Protein AF-A0A969T592-F1 (afdb_monomer)

Foldseek 3Di:
DQEDEDDQAAWAADWDWDADPVDPDLQQGIKTKTFGFQGPPDDLPDQFGQRIFIARPRYRDTLFTAGQGAALQSGSTANWYWDDDDQWTWTDGSNQKIWIFGPGSVQWDQDPNGTHTGTDDIDGNDDPVNVVVVVVVVVVVVVVVD

Radius of gyration: 17.41 Å; Cα contacts (8 Å, |Δi|>4): 318; chains: 1; bounding box: 32×32×60 Å

Secondary structure (DSSP, 8-state):
-------SS-EEEEEEEEE-TT-SSGGGTEEEEEEE-S-TT--TT-S----EEEEETTT--EEEEE-----SSS-----PPPEEETTEEEEE-TTSEEEEE---GGG-EEETTEEE--EEEEEES--HHHHHHHHHHHHHHHHS--

pLDDT: mean 89.47, std 11.87, range [41.44, 98.25]

Solvent-accessible surface area (backbone atoms only — not comparable to full-atom values): 8204 Å² total; per-residue (Å²): 132,94,61,75,68,88,68,81,42,58,78,24,58,59,65,27,79,46,76,39,89,84,44,86,51,74,59,59,23,38,35,37,37,39,18,16,39,50,33,80,91,54,57,87,83,48,95,71,27,66,10,31,37,30,27,17,68,80,63,35,47,76,66,33,35,34,68,47,65,84,53,95,40,88,44,44,35,19,59,43,52,54,48,74,58,96,74,40,28,41,35,62,40,63,29,44,37,37,39,33,29,35,77,52,65,92,56,45,40,79,55,94,95,34,52,19,53,34,71,77,47,76,43,67,80,69,54,72,66,58,53,53,51,50,52,52,52,53,53,56,59,64,62,74,75,112

Mean predicted aligned error: 5.77 Å

Structure (mmCIF, N/CA/C/O backbone):
data_AF-A0A969T592-F1
#
_entry.id   AF-A0A969T592-F1
#
loop_
_atom_site.group_PDB
_atom_site.id
_atom_site.type_symbol
_atom_site.label_atom_id
_atom_site.label_alt_id
_atom_site.label_comp_id
_atom_site.label_asym_id
_atom_site.label_entity_id
_atom_site.label_seq_id
_atom_site.pdbx_PDB_ins_code
_atom_site.Cartn_x
_atom_site.Cartn_y
_atom_site.Cartn_z
_atom_site.occupancy
_atom_site.B_iso_or_equiv
_atom_site.auth_seq_id
_atom_site.auth_comp_id
_atom_site.auth_asym_id
_atom_site.auth_atom_id
_atom_site.pdbx_PDB_model_num
ATOM 1 N N . MET A 1 1 ? -17.800 15.443 10.573 1.00 69.81 1 MET A N 1
ATOM 2 C CA . MET A 1 1 ? -16.568 14.829 10.031 1.00 69.81 1 MET A CA 1
ATOM 3 C C . MET A 1 1 ? -16.104 13.782 11.036 1.00 69.81 1 MET A C 1
ATOM 5 O O . MET A 1 1 ? -15.963 14.159 12.190 1.00 69.81 1 MET A O 1
ATOM 9 N N . VAL A 1 2 ? -15.948 12.508 10.653 1.00 91.25 2 VAL A N 1
ATOM 10 C CA . VAL A 1 2 ? -15.456 11.446 11.568 1.00 91.25 2 VAL A CA 1
ATOM 11 C C . VAL A 1 2 ? -13.928 11.488 11.643 1.00 91.25 2 VAL A C 1
ATOM 13 O O . VAL A 1 2 ? -13.362 11.584 12.724 1.00 91.25 2 VAL A O 1
ATOM 16 N N . TRP A 1 3 ? -13.271 11.529 10.487 1.00 96.19 3 TRP A N 1
ATOM 17 C CA . TRP A 1 3 ? -11.861 11.873 10.330 1.00 96.19 3 TRP A CA 1
ATOM 18 C C . TRP A 1 3 ? -11.620 12.332 8.889 1.00 96.19 3 TRP A C 1
ATOM 20 O O . TRP A 1 3 ? -12.499 12.218 8.033 1.00 96.19 3 TRP A O 1
ATOM 30 N N . GLN A 1 4 ? -10.432 12.872 8.640 1.00 94.06 4 GLN A N 1
ATOM 31 C CA . GLN A 1 4 ? -9.943 13.198 7.305 1.00 94.06 4 GLN A CA 1
ATOM 32 C C . GLN A 1 4 ? -8.478 12.786 7.202 1.00 94.06 4 GLN A C 1
ATOM 34 O O . GLN A 1 4 ? -7.736 12.877 8.180 1.00 94.06 4 GLN A O 1
ATOM 39 N N . TYR A 1 5 ? -8.064 12.360 6.016 1.00 93.56 5 TYR A N 1
ATOM 40 C CA . TYR A 1 5 ? -6.677 12.033 5.726 1.00 93.56 5 TYR A CA 1
ATOM 41 C C . TYR A 1 5 ? -6.243 12.777 4.465 1.00 93.56 5 TYR A C 1
ATOM 43 O O . TYR A 1 5 ? -6.952 12.769 3.457 1.00 93.56 5 TYR A O 1
ATOM 51 N N . LYS A 1 6 ? -5.089 13.444 4.529 1.00 91.12 6 LYS A N 1
ATOM 52 C CA . LYS A 1 6 ? -4.561 14.238 3.420 1.00 91.12 6 LYS A CA 1
ATOM 53 C C . LYS A 1 6 ? -3.635 13.383 2.558 1.00 91.12 6 LYS A C 1
ATOM 55 O O . LYS A 1 6 ? -2.576 12.951 3.011 1.00 91.12 6 LYS A O 1
ATOM 60 N N . PHE A 1 7 ? -4.009 13.214 1.295 1.00 89.06 7 PHE A N 1
ATOM 61 C CA . PHE A 1 7 ? -3.068 12.836 0.248 1.00 89.06 7 PHE A CA 1
ATOM 62 C C . PHE A 1 7 ? -2.424 14.098 -0.323 1.00 89.06 7 PHE A C 1
ATOM 64 O O . PHE A 1 7 ? -3.059 15.148 -0.411 1.00 89.06 7 PHE A O 1
ATOM 71 N N . GLU A 1 8 ? -1.146 14.004 -0.683 1.00 81.06 8 GLU A N 1
ATOM 72 C CA . GLU A 1 8 ? -0.416 15.139 -1.266 1.00 81.06 8 GLU A CA 1
ATOM 73 C C . GLU A 1 8 ? -0.783 15.378 -2.738 1.00 81.06 8 GLU A C 1
ATOM 75 O O . GLU A 1 8 ? -0.332 16.353 -3.332 1.00 81.06 8 GLU A O 1
ATOM 80 N N . ASP A 1 9 ? -1.578 14.484 -3.330 1.00 82.56 9 ASP A N 1
ATOM 81 C CA . ASP A 1 9 ? -1.977 14.510 -4.735 1.00 82.56 9 ASP A CA 1
ATOM 82 C C . ASP A 1 9 ? -3.278 13.712 -4.942 1.00 82.56 9 ASP A C 1
ATOM 84 O O . ASP A 1 9 ? -3.870 13.190 -3.992 1.00 82.56 9 ASP A O 1
ATOM 88 N N . ILE A 1 10 ? -3.725 13.635 -6.193 1.00 88.88 10 ILE A N 1
ATOM 89 C CA . ILE A 1 10 ? -4.956 13.004 -6.655 1.00 88.88 10 ILE A CA 1
ATOM 90 C C . ILE A 1 10 ? -4.994 11.520 -6.276 1.00 88.88 10 ILE A C 1
ATOM 92 O O . ILE A 1 10 ? -4.042 10.768 -6.507 1.00 88.88 10 ILE A O 1
ATOM 96 N N . LEU A 1 11 ? -6.142 11.103 -5.739 1.00 92.00 11 LEU A N 1
ATOM 97 C CA . LEU A 1 11 ? -6.478 9.700 -5.526 1.00 92.00 11 LEU A CA 1
ATOM 98 C C . LEU A 1 11 ? -6.713 8.991 -6.856 1.00 92.00 11 LEU A C 1
ATOM 100 O O . LEU A 1 11 ? -7.357 9.529 -7.756 1.00 92.00 11 LEU A O 1
ATOM 104 N N . LYS A 1 12 ? -6.193 7.774 -6.957 1.00 90.31 12 LYS A N 1
ATOM 105 C CA . LYS A 1 12 ? -6.139 6.986 -8.185 1.00 90.31 12 LYS A CA 1
ATOM 106 C C . LYS A 1 12 ? -6.727 5.601 -7.922 1.00 90.31 12 LYS A C 1
ATOM 108 O O . LYS A 1 12 ? -6.543 5.043 -6.841 1.00 90.31 12 LYS A O 1
ATOM 113 N N . GLY A 1 13 ? -7.481 5.083 -8.889 1.00 86.56 13 GLY A N 1
ATOM 114 C CA . GLY A 1 13 ? -8.196 3.814 -8.746 1.00 86.56 13 GLY A CA 1
ATOM 115 C C . GLY A 1 13 ? -9.246 3.787 -7.628 1.00 86.56 13 GLY A C 1
ATOM 116 O O . GLY A 1 13 ? -9.595 4.801 -7.021 1.00 86.56 13 GLY A O 1
ATOM 117 N N . THR A 1 14 ? -9.762 2.588 -7.353 1.00 91.88 14 THR A N 1
ATOM 118 C CA . THR A 1 14 ? -10.655 2.334 -6.211 1.00 91.88 14 THR A CA 1
ATOM 119 C C . THR A 1 14 ? -9.843 1.801 -5.037 1.00 91.88 14 THR A C 1
ATOM 121 O O . THR A 1 14 ? -9.021 0.902 -5.204 1.00 91.88 14 THR A O 1
ATOM 124 N N . GLY A 1 15 ? -10.054 2.342 -3.841 1.00 93.38 15 GLY A N 1
ATOM 125 C CA . GLY A 1 15 ? -9.390 1.841 -2.641 1.00 93.38 15 GLY A CA 1
ATOM 126 C C . GLY A 1 15 ? -9.844 0.431 -2.271 1.00 93.38 15 GLY A C 1
ATOM 127 O O . GLY A 1 15 ? -10.997 0.052 -2.475 1.00 93.38 15 GLY A O 1
ATOM 128 N N . THR A 1 16 ? -8.942 -0.333 -1.673 1.00 97.56 16 THR A N 1
ATOM 129 C CA . THR A 1 16 ? -9.249 -1.635 -1.083 1.00 97.56 16 THR A CA 1
ATOM 130 C C . THR A 1 16 ? -9.568 -1.449 0.390 1.00 97.56 16 THR A C 1
ATOM 132 O O . THR A 1 16 ? -8.791 -0.834 1.116 1.00 97.56 16 THR A O 1
ATOM 135 N N . ILE A 1 17 ? -10.669 -2.032 0.859 1.00 97.25 17 ILE A N 1
ATOM 136 C CA . ILE A 1 17 ? -10.920 -2.205 2.292 1.00 97.25 17 ILE A CA 1
ATOM 137 C C . ILE A 1 17 ? -10.607 -3.653 2.651 1.00 97.25 17 ILE A C 1
ATOM 139 O O . ILE A 1 17 ? -11.131 -4.576 2.032 1.00 97.25 17 ILE A O 1
ATOM 143 N N . TRP A 1 18 ? -9.760 -3.847 3.656 1.00 97.75 18 TRP A N 1
ATOM 144 C CA . TRP A 1 18 ? -9.414 -5.161 4.184 1.00 97.75 18 TRP A CA 1
ATOM 145 C C . TRP A 1 18 ? -9.738 -5.251 5.676 1.00 97.75 18 TRP A C 1
ATOM 147 O O . TRP A 1 18 ? -9.505 -4.304 6.435 1.00 97.75 18 TRP A O 1
ATOM 157 N N . VAL A 1 19 ? -10.275 -6.403 6.085 1.00 97.44 19 VAL A N 1
ATOM 158 C CA . VAL A 1 19 ? -10.558 -6.735 7.483 1.00 97.44 19 VAL A CA 1
ATOM 159 C C . VAL A 1 19 ? -9.447 -7.638 8.010 1.00 97.44 19 VAL A C 1
ATOM 161 O O . VAL A 1 19 ? -9.316 -8.794 7.613 1.00 97.44 19 VAL A O 1
ATOM 164 N N . ASN A 1 20 ? -8.642 -7.105 8.921 1.00 96.31 20 ASN A N 1
ATOM 165 C CA . ASN A 1 20 ? -7.614 -7.848 9.628 1.00 96.31 20 ASN A CA 1
ATOM 166 C C . ASN A 1 20 ? -8.223 -8.538 10.854 1.00 96.31 20 ASN A C 1
ATOM 168 O O . ASN A 1 20 ? -8.242 -7.982 11.953 1.00 96.31 20 ASN A O 1
ATOM 172 N N . GLU A 1 21 ? -8.704 -9.767 10.675 1.00 94.25 21 GLU A N 1
ATOM 173 C CA . GLU A 1 21 ? -9.322 -10.548 11.760 1.00 94.25 21 GLU A CA 1
ATOM 174 C C . GLU A 1 21 ? -8.359 -10.871 12.912 1.00 94.25 21 GLU A C 1
ATOM 176 O O . GLU A 1 21 ? -8.789 -11.211 14.011 1.00 94.25 21 GLU A O 1
ATOM 181 N N . LYS A 1 22 ? -7.048 -10.741 12.680 1.00 91.69 22 LYS A N 1
ATOM 182 C CA . LYS A 1 22 ? -5.998 -10.982 13.677 1.00 91.69 22 LYS A CA 1
ATOM 183 C C . LYS A 1 22 ? -5.525 -9.701 14.371 1.00 91.69 22 LYS A C 1
ATOM 185 O O . LYS A 1 22 ? -4.522 -9.735 15.077 1.00 91.69 22 LYS A O 1
ATOM 190 N N . ALA A 1 23 ? -6.186 -8.566 14.146 1.00 94.12 23 ALA A N 1
ATOM 191 C CA . ALA A 1 23 ? -5.800 -7.305 14.763 1.00 94.12 23 ALA A CA 1
ATOM 192 C C . ALA A 1 23 ? -6.093 -7.309 16.272 1.00 94.12 23 ALA A C 1
ATOM 194 O O . ALA A 1 23 ? -7.250 -7.362 16.684 1.00 94.12 23 ALA A O 1
ATOM 195 N N . GLU A 1 24 ? -5.046 -7.180 17.088 1.00 92.50 24 GLU A N 1
ATOM 196 C CA . GLU A 1 24 ? -5.183 -6.944 18.532 1.00 92.50 24 GLU A CA 1
ATOM 197 C C . GLU A 1 24 ? -5.613 -5.497 18.816 1.00 92.50 24 GLU A C 1
ATOM 199 O O . GLU A 1 24 ? -6.444 -5.237 19.686 1.00 92.50 24 GLU A O 1
ATOM 204 N N . ASN A 1 25 ? -5.084 -4.544 18.039 1.00 93.88 25 ASN A N 1
ATOM 205 C CA . ASN A 1 25 ? -5.466 -3.138 18.107 1.00 93.88 25 ASN A CA 1
ATOM 206 C C . ASN A 1 25 ? -6.673 -2.860 17.186 1.00 93.88 25 ASN A C 1
ATOM 208 O O . ASN A 1 25 ? -6.559 -3.067 15.973 1.00 93.88 25 ASN A O 1
ATOM 212 N N . PRO A 1 26 ? -7.792 -2.310 17.701 1.00 94.44 26 PRO A N 1
ATOM 213 C CA . PRO A 1 26 ? -8.944 -1.933 16.884 1.00 94.44 26 PRO A CA 1
ATOM 214 C C . PRO A 1 26 ? -8.609 -1.006 15.706 1.00 94.44 26 PRO A C 1
ATOM 216 O O . PRO A 1 26 ? -9.199 -1.156 14.637 1.00 94.44 26 PRO A O 1
ATOM 219 N N . GLU A 1 27 ? -7.639 -0.091 15.854 1.00 94.94 27 GLU A N 1
ATOM 220 C CA . GLU A 1 27 ? -7.210 0.807 14.769 1.00 94.94 27 GLU A CA 1
ATOM 221 C C . GLU A 1 27 ? -6.641 0.038 13.560 1.00 94.94 27 GLU A C 1
ATOM 223 O O . GLU A 1 27 ? -6.719 0.530 12.434 1.00 94.94 27 GLU A O 1
ATOM 228 N N . ASN A 1 28 ? -6.140 -1.184 13.770 1.00 96.25 28 ASN A N 1
ATOM 229 C CA . ASN A 1 28 ? -5.548 -2.039 12.740 1.00 96.25 28 ASN A CA 1
ATOM 230 C C . ASN A 1 28 ? -6.544 -3.062 12.165 1.00 96.25 28 ASN A C 1
ATOM 232 O O . ASN A 1 28 ? -6.152 -3.856 11.309 1.00 96.25 28 ASN A O 1
ATOM 236 N N . LYS A 1 29 ? -7.807 -3.074 12.626 1.00 97.12 29 LYS A N 1
ATOM 237 C CA . LYS A 1 29 ? -8.816 -4.064 12.207 1.00 97.12 29 LYS A CA 1
ATOM 238 C C . LYS A 1 29 ? 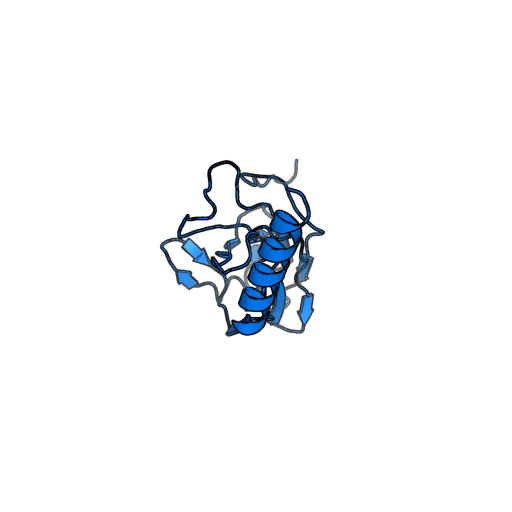-9.384 -3.786 10.820 1.00 97.12 29 LYS A C 1
ATOM 240 O O . LYS A 1 29 ? -9.532 -4.705 10.026 1.00 97.12 29 LYS A O 1
ATOM 245 N N . TYR A 1 30 ? -9.708 -2.533 10.532 1.00 97.62 30 TYR A N 1
ATOM 246 C CA . TYR A 1 30 ? -10.299 -2.126 9.259 1.00 97.62 30 TYR A CA 1
ATOM 247 C C . TYR A 1 30 ? -9.333 -1.182 8.558 1.00 97.62 30 TYR A C 1
ATOM 249 O O . TYR A 1 30 ? -9.085 -0.073 9.037 1.00 97.62 30 TYR A O 1
ATOM 257 N N . ILE A 1 31 ? -8.766 -1.634 7.445 1.00 98.00 31 ILE A N 1
ATOM 258 C CA . ILE A 1 31 ? -7.684 -0.934 6.757 1.00 98.00 31 ILE A CA 1
ATOM 259 C C . ILE A 1 31 ? -8.155 -0.528 5.370 1.00 98.00 31 ILE A C 1
ATOM 261 O O . ILE A 1 31 ? -8.603 -1.370 4.596 1.00 98.00 31 ILE A O 1
ATOM 265 N N . ILE A 1 32 ? -8.019 0.758 5.057 1.00 97.81 32 ILE A N 1
ATOM 266 C CA . ILE A 1 32 ? -8.180 1.290 3.705 1.00 97.81 32 ILE A CA 1
ATOM 267 C C . ILE A 1 32 ? -6.794 1.344 3.076 1.00 97.81 32 ILE A C 1
ATOM 269 O O . ILE A 1 32 ? -5.903 1.987 3.626 1.00 97.81 32 ILE A O 1
ATOM 273 N N . MET A 1 33 ? -6.615 0.708 1.926 1.00 97.88 33 MET A N 1
ATOM 274 C C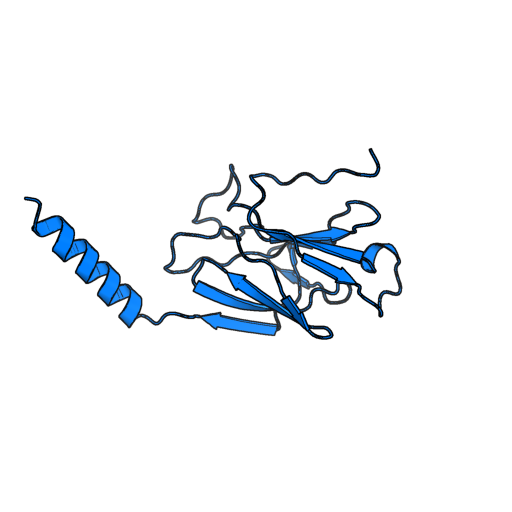A . MET A 1 33 ? -5.422 0.832 1.096 1.00 97.88 33 MET A CA 1
ATOM 275 C C . MET A 1 33 ? -5.781 1.578 -0.179 1.00 97.88 33 MET A C 1
ATOM 277 O O . MET A 1 33 ? -6.703 1.183 -0.889 1.00 97.88 33 MET A O 1
ATOM 281 N N . GLN A 1 34 ? -5.067 2.657 -0.465 1.00 97.38 34 GLN A N 1
ATOM 282 C CA . GLN A 1 34 ? -5.435 3.580 -1.528 1.00 97.38 34 GLN A CA 1
ATOM 283 C C . GLN A 1 34 ? -4.205 3.995 -2.328 1.00 97.38 34 GLN A C 1
ATOM 285 O O . GLN A 1 34 ? -3.179 4.389 -1.762 1.00 97.38 34 GLN A O 1
ATOM 290 N N . GLY A 1 35 ? -4.343 3.912 -3.650 1.00 95.69 35 GLY A N 1
ATOM 291 C CA . GLY A 1 35 ? -3.392 4.447 -4.609 1.00 95.69 35 GLY A CA 1
ATOM 292 C C . GLY A 1 35 ? -3.605 5.934 -4.874 1.00 95.69 35 GLY A C 1
ATOM 293 O O . GLY A 1 35 ? -4.709 6.474 -4.733 1.00 95.69 35 GLY A O 1
ATOM 294 N N . SER A 1 36 ? -2.524 6.609 -5.234 1.00 94.12 36 SER A N 1
ATOM 295 C CA . SER A 1 36 ? -2.504 8.010 -5.631 1.00 94.12 36 SER A CA 1
ATOM 296 C C . SER A 1 36 ? -1.533 8.216 -6.785 1.00 94.12 36 SER A C 1
ATOM 298 O O . SER A 1 36 ? -0.799 7.311 -7.187 1.00 94.12 36 SER A O 1
ATOM 300 N N . ARG A 1 37 ? -1.492 9.443 -7.295 1.00 92.25 37 ARG A N 1
ATOM 301 C CA . ARG A 1 37 ? -0.405 9.880 -8.171 1.00 92.25 37 ARG A CA 1
ATOM 302 C C . ARG A 1 37 ? 0.943 9.932 -7.448 1.00 92.25 37 ARG A C 1
ATOM 304 O O . ARG A 1 37 ? 1.002 9.852 -6.213 1.00 92.25 37 ARG A O 1
ATOM 311 N N . LEU A 1 38 ? 2.011 10.071 -8.233 1.00 85.75 38 LEU A N 1
ATOM 312 C CA . LEU A 1 38 ? 3.398 10.327 -7.832 1.00 85.75 38 LEU A CA 1
ATOM 313 C C . LEU A 1 38 ? 3.506 11.340 -6.680 1.00 85.75 38 LEU A C 1
ATOM 315 O O . LEU A 1 38 ? 4.296 11.135 -5.759 1.00 85.75 38 LEU A O 1
ATOM 319 N N . GLY A 1 39 ? 2.714 12.414 -6.698 1.00 78.12 39 GLY A N 1
ATOM 320 C CA . GLY A 1 39 ? 2.853 13.535 -5.776 1.00 78.12 39 GLY A CA 1
ATOM 321 C C . GLY A 1 39 ? 3.209 14.817 -6.519 1.00 78.12 39 GLY A C 1
ATOM 322 O O . GLY A 1 39 ? 4.185 14.831 -7.260 1.00 78.12 39 GLY A O 1
ATOM 323 N N . PHE A 1 40 ? 2.490 15.914 -6.263 1.00 70.50 40 PHE A N 1
ATOM 324 C CA . P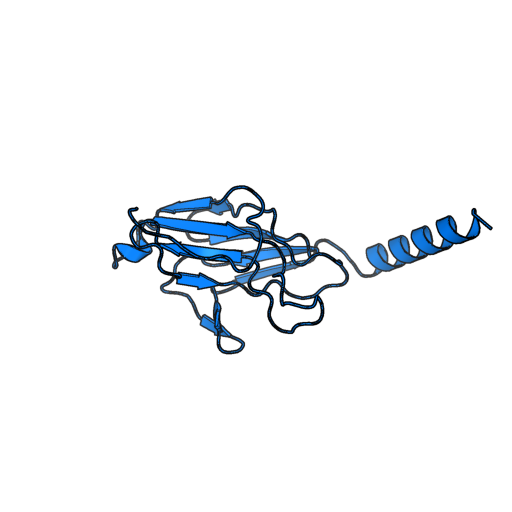HE A 1 40 ? 2.717 17.197 -6.946 1.00 70.50 40 PHE A CA 1
ATOM 325 C C . PHE A 1 40 ? 4.145 17.748 -6.767 1.00 70.50 40 PHE A C 1
ATOM 327 O O . PHE A 1 40 ? 4.696 18.362 -7.675 1.00 70.50 40 PHE A O 1
ATOM 334 N N . TRP A 1 41 ? 4.747 17.527 -5.595 1.00 79.06 41 TRP A N 1
ATOM 335 C CA . TRP A 1 41 ? 6.087 18.020 -5.248 1.00 79.06 41 TRP A CA 1
ATOM 336 C C . TRP A 1 41 ? 7.207 17.021 -5.527 1.00 79.06 41 TRP A C 1
ATOM 338 O O . TRP A 1 41 ? 8.359 17.309 -5.212 1.00 79.06 41 TRP A O 1
ATOM 348 N N . ASN A 1 42 ? 6.868 15.857 -6.075 1.00 83.56 42 ASN A N 1
ATOM 349 C CA . ASN A 1 42 ? 7.833 14.807 -6.327 1.00 83.56 42 ASN A CA 1
ATOM 350 C C . ASN A 1 42 ? 8.286 14.835 -7.790 1.00 83.56 42 ASN A C 1
ATOM 352 O O . ASN A 1 42 ? 7.500 15.085 -8.704 1.00 83.56 42 ASN A O 1
ATOM 356 N N . SER A 1 43 ? 9.556 14.527 -8.013 1.00 85.38 43 SER A N 1
ATOM 357 C CA . SER A 1 43 ? 10.101 14.187 -9.322 1.00 85.38 43 SER A CA 1
ATOM 358 C C . SER A 1 43 ? 10.052 12.677 -9.529 1.00 85.38 43 SER A C 1
ATOM 360 O O . SER A 1 43 ? 10.209 11.897 -8.591 1.00 85.38 43 SER A O 1
ATOM 362 N N . HIS A 1 44 ? 9.923 12.234 -10.781 1.00 82.75 44 HIS A N 1
ATOM 363 C CA . HIS A 1 44 ? 10.065 10.815 -11.122 1.00 82.75 44 HIS A CA 1
ATOM 364 C C . HIS A 1 44 ? 11.413 10.230 -10.644 1.00 82.75 44 HIS A C 1
ATOM 366 O O . HIS A 1 44 ? 11.493 9.046 -10.304 1.00 82.75 44 HIS A O 1
ATOM 372 N N . GLU A 1 45 ? 12.449 11.071 -10.564 1.00 86.56 45 GLU A N 1
ATOM 373 C CA . GLU A 1 45 ? 13.800 10.720 -10.112 1.00 86.56 45 GLU A CA 1
ATOM 374 C C . GLU A 1 45 ? 13.940 10.578 -8.593 1.00 86.56 45 GLU A C 1
ATOM 376 O O . GLU A 1 45 ? 14.969 10.096 -8.115 1.00 86.56 45 GLU A O 1
ATOM 381 N N . ASP A 1 46 ? 12.929 10.970 -7.816 1.00 89.50 46 ASP A N 1
ATOM 382 C CA . ASP A 1 46 ? 13.048 10.947 -6.367 1.00 89.50 46 ASP A CA 1
ATOM 383 C C . ASP A 1 46 ? 13.199 9.516 -5.858 1.00 89.50 46 ASP A C 1
ATOM 385 O O . ASP A 1 46 ? 12.490 8.583 -6.255 1.00 89.50 46 ASP A O 1
ATOM 389 N N . ARG A 1 47 ? 14.114 9.338 -4.902 1.00 87.94 47 ARG A N 1
ATOM 390 C CA . ARG A 1 47 ? 14.370 8.033 -4.278 1.00 87.94 47 ARG A CA 1
ATOM 391 C C . ARG A 1 47 ? 13.102 7.428 -3.667 1.00 87.94 47 ARG A C 1
ATOM 393 O O . ARG A 1 47 ? 12.965 6.205 -3.614 1.00 87.94 47 ARG A O 1
ATOM 400 N N . TYR A 1 48 ? 12.181 8.275 -3.213 1.00 90.06 48 TYR A N 1
ATOM 401 C CA . TYR A 1 48 ? 11.020 7.872 -2.441 1.00 90.06 48 TYR A CA 1
ATOM 402 C C . TYR A 1 48 ? 9.721 8.480 -2.978 1.00 90.06 48 TYR A C 1
ATOM 404 O O . TYR A 1 48 ? 9.535 9.689 -2.915 1.00 90.06 48 TYR A O 1
ATOM 412 N N . ILE A 1 49 ? 8.805 7.622 -3.436 1.00 92.50 49 ILE A N 1
ATOM 413 C CA . ILE A 1 49 ? 7.494 7.994 -3.982 1.00 92.50 49 ILE A CA 1
ATOM 414 C C . ILE A 1 49 ? 6.383 7.209 -3.257 1.00 92.50 49 ILE A C 1
ATOM 416 O O . ILE A 1 49 ? 6.202 6.018 -3.519 1.00 92.50 49 ILE A O 1
ATOM 420 N N . PRO A 1 50 ? 5.632 7.841 -2.330 1.00 92.25 50 PRO A N 1
ATOM 421 C CA . PRO A 1 50 ? 4.614 7.195 -1.496 1.00 92.25 50 PRO A CA 1
ATOM 422 C C . PRO A 1 50 ? 3.229 7.120 -2.153 1.00 92.25 50 PRO A C 1
ATOM 424 O O . PRO A 1 50 ? 2.237 7.556 -1.552 1.00 92.25 50 PRO A O 1
ATOM 427 N N . SER A 1 51 ? 3.154 6.601 -3.375 1.00 93.56 51 SER A N 1
ATOM 428 C CA . SER A 1 51 ? 1.920 6.599 -4.178 1.00 93.56 51 SER A CA 1
ATOM 429 C C . SER A 1 51 ? 0.924 5.501 -3.806 1.00 93.56 51 SER A C 1
ATOM 431 O O . SER A 1 51 ? -0.123 5.379 -4.429 1.00 93.56 51 SER A O 1
ATOM 433 N N . PHE A 1 52 ? 1.203 4.719 -2.762 1.00 95.94 52 PHE A N 1
ATOM 434 C CA . PHE A 1 52 ? 0.257 3.764 -2.195 1.00 95.94 52 PHE A CA 1
ATOM 435 C C . PHE A 1 52 ? 0.343 3.772 -0.672 1.00 95.94 52 PHE A C 1
ATOM 437 O O . PHE A 1 52 ? 1.438 3.701 -0.106 1.00 95.94 52 PHE A O 1
ATOM 444 N N . ARG A 1 53 ? -0.794 3.898 0.016 1.00 96.12 53 ARG A N 1
ATOM 445 C CA . ARG A 1 53 ? -0.828 4.103 1.474 1.00 96.12 53 ARG A CA 1
ATOM 446 C C . ARG A 1 53 ? -1.926 3.291 2.132 1.00 96.12 53 ARG A C 1
ATOM 448 O O . ARG A 1 53 ? -2.960 3.047 1.515 1.00 96.12 53 ARG A O 1
ATOM 455 N N . ALA A 1 54 ? -1.716 2.948 3.400 1.00 97.44 54 ALA A N 1
ATOM 456 C CA . ALA A 1 54 ? -2.743 2.378 4.254 1.00 97.44 54 ALA A CA 1
ATOM 457 C C . ALA A 1 54 ? -3.129 3.318 5.385 1.00 97.44 54 ALA A C 1
ATOM 459 O O . ALA A 1 54 ? -2.276 3.904 6.057 1.00 97.44 54 ALA A O 1
ATOM 460 N N . VAL A 1 55 ? -4.430 3.402 5.622 1.00 97.62 55 VAL A N 1
ATOM 461 C CA . VAL A 1 55 ? -5.044 4.261 6.625 1.00 97.62 55 VAL A CA 1
ATOM 462 C C . VAL A 1 55 ? -6.034 3.439 7.443 1.00 97.62 55 VAL A C 1
ATOM 464 O O . VAL A 1 55 ? -6.756 2.596 6.908 1.00 97.62 55 VAL A O 1
ATOM 467 N N . SER A 1 56 ? -6.076 3.684 8.751 1.00 97.62 56 SER A N 1
ATOM 468 C CA . SER A 1 56 ? -7.098 3.113 9.624 1.00 97.62 56 SER A CA 1
ATOM 469 C C . SER A 1 56 ? -8.473 3.657 9.246 1.00 97.62 56 SER A C 1
ATOM 471 O O . SER A 1 56 ? -8.699 4.866 9.298 1.00 97.62 56 SER A O 1
ATOM 473 N N . TYR A 1 57 ? -9.419 2.772 8.938 1.00 96.94 57 TYR A N 1
ATOM 474 C CA . TYR A 1 57 ? -10.806 3.157 8.668 1.00 96.94 57 TYR A CA 1
ATOM 475 C C . TYR A 1 57 ? -11.475 3.808 9.890 1.00 96.94 57 TYR A C 1
ATOM 477 O O . TYR A 1 57 ? -12.389 4.613 9.740 1.00 96.94 57 TYR A O 1
ATOM 485 N N . LEU A 1 58 ? -11.039 3.475 11.111 1.00 96.25 58 LEU A N 1
ATOM 486 C CA . LEU A 1 58 ? -11.655 4.001 12.332 1.00 96.25 58 LEU A CA 1
ATOM 487 C C . LEU A 1 58 ? -11.176 5.413 12.673 1.00 96.25 58 LEU A C 1
ATOM 489 O O . LEU A 1 58 ? -11.971 6.223 13.144 1.00 96.25 58 LEU A O 1
ATOM 493 N N . THR A 1 59 ? -9.893 5.710 12.457 1.00 96.75 59 THR A N 1
ATOM 494 C CA . THR A 1 59 ? -9.274 6.947 12.966 1.00 96.75 59 THR A CA 1
ATOM 495 C C . THR A 1 59 ? -8.729 7.871 11.889 1.00 96.75 59 THR A C 1
ATOM 497 O O . THR A 1 59 ? -8.400 9.016 12.192 1.00 96.75 59 THR A O 1
ATOM 500 N N . GLY A 1 60 ? -8.585 7.400 10.649 1.00 96.38 60 GLY A N 1
ATOM 501 C CA . GLY A 1 60 ? -7.929 8.159 9.587 1.00 96.38 60 GLY A CA 1
ATOM 502 C C . GLY A 1 60 ? -6.414 8.284 9.758 1.00 96.38 60 GLY A C 1
ATOM 503 O O . GLY A 1 60 ? -5.773 9.000 8.991 1.00 96.38 60 GLY A O 1
ATOM 504 N N . LYS A 1 61 ? -5.815 7.610 10.751 1.00 96.19 61 LYS A N 1
ATOM 505 C CA . LYS A 1 61 ? -4.361 7.602 10.945 1.00 96.19 61 LYS A CA 1
ATOM 506 C C . LYS A 1 61 ? -3.684 6.743 9.887 1.00 96.19 61 LYS A C 1
ATOM 508 O O . LYS A 1 61 ? -4.143 5.644 9.576 1.00 96.19 61 LYS A O 1
ATOM 513 N N . GLU A 1 62 ? -2.554 7.225 9.385 1.00 97.00 62 GLU A N 1
ATOM 514 C CA . GLU A 1 62 ? -1.698 6.437 8.506 1.00 97.00 62 GLU A CA 1
ATOM 515 C C . GLU A 1 62 ? -1.078 5.260 9.258 1.00 97.00 62 GLU A C 1
ATOM 517 O O . GLU A 1 62 ? -0.524 5.422 10.346 1.00 97.00 62 GLU A O 1
ATOM 522 N N . LEU A 1 63 ? -1.143 4.081 8.650 1.00 96.88 63 LEU A N 1
ATOM 523 C CA . LEU A 1 63 ? -0.562 2.855 9.185 1.00 96.88 63 LEU A CA 1
ATOM 524 C C . LEU A 1 63 ? 0.818 2.593 8.575 1.00 96.88 63 LEU A C 1
ATOM 526 O O . LEU A 1 63 ? 1.758 2.233 9.291 1.00 96.88 63 LEU A O 1
ATOM 530 N N . TRP A 1 64 ? 0.924 2.793 7.261 1.00 97.00 64 TRP A N 1
ATOM 531 C CA . TRP A 1 64 ? 2.151 2.708 6.475 1.00 97.00 64 TRP A CA 1
ATOM 532 C C . TRP A 1 64 ? 1.952 3.361 5.101 1.00 97.00 64 TRP A C 1
ATOM 534 O O . TRP A 1 64 ? 0.828 3.587 4.646 1.00 97.00 64 TRP A O 1
ATOM 544 N N . ARG A 1 65 ? 3.061 3.619 4.409 1.00 95.31 65 ARG A N 1
ATOM 545 C CA . ARG A 1 65 ? 3.093 4.065 3.010 1.00 95.31 65 ARG A CA 1
ATOM 546 C C . ARG A 1 65 ? 4.161 3.287 2.250 1.00 95.31 65 ARG A C 1
ATOM 548 O O . ARG A 1 65 ? 5.210 2.982 2.801 1.00 95.31 65 ARG A O 1
ATOM 555 N N . MET A 1 66 ? 3.885 2.921 1.008 1.00 94.94 66 MET A N 1
ATOM 556 C CA . MET A 1 66 ? 4.771 2.097 0.193 1.00 94.94 66 MET A CA 1
ATOM 557 C C . MET A 1 66 ? 5.518 2.961 -0.817 1.00 94.94 66 MET A C 1
ATOM 559 O O . MET A 1 66 ? 4.898 3.758 -1.521 1.00 94.94 66 MET A O 1
ATOM 563 N N . ASN A 1 67 ? 6.838 2.779 -0.902 1.00 94.06 67 ASN A N 1
ATOM 564 C CA . ASN A 1 67 ? 7.631 3.362 -1.978 1.00 94.06 67 ASN A CA 1
ATOM 565 C C . ASN A 1 67 ? 7.361 2.607 -3.288 1.00 94.06 67 ASN A C 1
ATOM 567 O O . ASN A 1 67 ? 7.658 1.415 -3.380 1.00 94.06 67 ASN A O 1
ATOM 571 N N . VAL A 1 68 ? 6.843 3.287 -4.306 1.00 94.00 68 VAL A N 1
ATOM 572 C CA . VAL A 1 68 ? 6.730 2.732 -5.663 1.00 94.00 68 VAL A CA 1
ATOM 573 C C . VAL A 1 68 ? 8.072 2.907 -6.347 1.00 94.00 68 VAL A C 1
ATOM 575 O O . VAL A 1 68 ? 8.471 4.037 -6.591 1.00 94.00 68 VAL A O 1
ATOM 578 N N . LYS A 1 69 ? 8.802 1.828 -6.635 1.00 92.81 69 LYS A N 1
ATOM 579 C CA . LYS A 1 69 ? 10.175 1.904 -7.169 1.00 92.81 69 LYS A CA 1
ATOM 580 C C . LYS A 1 69 ? 10.230 2.551 -8.554 1.00 92.81 69 LYS A C 1
ATOM 582 O O . LYS A 1 69 ? 9.284 2.448 -9.330 1.00 92.81 69 LYS A O 1
ATOM 587 N N . LYS A 1 70 ? 11.357 3.188 -8.869 1.00 92.94 70 LYS A N 1
ATOM 588 C CA . LYS A 1 70 ? 11.654 3.612 -10.238 1.00 92.94 70 LYS A CA 1
ATOM 589 C C . LYS A 1 70 ? 12.019 2.393 -11.091 1.00 92.94 70 LYS A C 1
ATOM 591 O O . LYS A 1 70 ? 12.707 1.487 -10.624 1.00 92.94 70 LYS A O 1
ATOM 596 N N . THR A 1 71 ? 11.567 2.415 -12.334 1.00 92.00 71 THR A N 1
ATOM 597 C CA . THR A 1 71 ? 11.740 1.381 -13.361 1.00 92.00 71 THR A CA 1
ATOM 598 C C . THR A 1 71 ? 11.959 2.052 -14.717 1.00 92.00 71 THR A C 1
ATOM 600 O O . THR A 1 71 ? 11.987 3.277 -14.792 1.00 92.00 71 THR A O 1
ATOM 603 N N . ASP A 1 72 ? 12.053 1.271 -15.792 1.00 89.31 72 ASP A N 1
ATOM 604 C CA . ASP A 1 72 ? 12.075 1.799 -17.164 1.00 89.31 72 ASP A CA 1
ATOM 605 C C . ASP A 1 72 ? 10.700 2.345 -17.598 1.00 89.31 72 ASP A C 1
ATOM 607 O O . ASP A 1 72 ? 10.600 3.146 -18.525 1.00 89.31 72 ASP A O 1
ATOM 611 N N . CYS A 1 73 ? 9.626 1.948 -16.906 1.00 86.00 73 CYS A N 1
ATOM 612 C CA . CYS A 1 73 ? 8.307 2.552 -17.057 1.00 86.00 73 CYS A CA 1
ATOM 613 C C . CYS A 1 73 ? 8.271 3.975 -16.473 1.00 86.00 73 CYS A C 1
ATOM 615 O O . CYS A 1 73 ? 8.736 4.216 -15.360 1.00 86.00 73 CYS A O 1
ATOM 617 N N . TYR A 1 74 ? 7.646 4.903 -17.206 1.00 84.25 74 TYR A N 1
ATOM 618 C CA . TYR A 1 74 ? 7.542 6.317 -16.823 1.00 84.25 74 TYR A CA 1
ATOM 619 C C . TYR A 1 74 ? 6.606 6.569 -15.627 1.00 84.25 74 TYR A C 1
ATOM 621 O O . TYR A 1 74 ? 6.792 7.531 -14.881 1.00 84.25 74 TYR A O 1
ATOM 629 N N . SER A 1 75 ? 5.592 5.722 -15.422 1.00 89.19 75 SER A N 1
ATOM 630 C CA . SER A 1 75 ? 4.624 5.922 -14.339 1.00 89.19 75 SER A CA 1
ATOM 631 C C . SER A 1 75 ? 5.137 5.368 -13.012 1.00 89.19 75 SER A C 1
ATOM 633 O O . SER A 1 75 ? 5.663 4.258 -12.940 1.00 89.19 75 SER A O 1
ATOM 635 N N . ARG A 1 76 ? 4.935 6.145 -11.947 1.00 93.25 76 ARG A N 1
ATOM 636 C CA . ARG A 1 76 ? 5.003 5.692 -10.548 1.00 93.25 76 ARG A CA 1
ATOM 637 C C . ARG A 1 76 ? 3.687 5.993 -9.815 1.00 93.25 76 ARG A C 1
ATOM 639 O O . ARG A 1 76 ? 3.656 5.984 -8.587 1.00 93.25 76 ARG A O 1
ATOM 646 N N . ASP A 1 77 ? 2.623 6.257 -10.576 1.00 93.56 77 ASP A N 1
ATOM 647 C CA . ASP A 1 77 ? 1.256 6.354 -10.070 1.00 93.56 77 ASP A CA 1
ATOM 648 C C . ASP A 1 77 ? 0.742 4.951 -9.702 1.00 93.56 77 ASP A C 1
ATOM 650 O O . ASP A 1 77 ? 1.280 3.924 -10.134 1.00 93.56 77 ASP A O 1
ATOM 654 N N . VAL A 1 78 ? -0.302 4.903 -8.873 1.00 95.12 78 VAL A N 1
ATOM 655 C CA . VAL A 1 78 ? -0.980 3.652 -8.525 1.00 95.12 78 VAL A CA 1
ATOM 656 C C . VAL A 1 78 ? -2.478 3.780 -8.769 1.00 95.12 78 VAL A C 1
ATOM 658 O O . VAL A 1 78 ? -3.226 4.194 -7.888 1.00 95.12 78 VAL A O 1
ATOM 661 N N . ASP A 1 79 ? -2.918 3.383 -9.961 1.00 92.94 79 ASP A N 1
ATOM 662 C CA . ASP A 1 79 ? -4.331 3.166 -10.307 1.00 92.94 79 ASP A CA 1
ATOM 663 C C . ASP A 1 79 ? -4.875 1.807 -9.833 1.00 92.94 79 ASP A C 1
ATOM 665 O O . ASP A 1 79 ? -6.085 1.575 -9.844 1.00 92.94 79 ASP A O 1
ATOM 669 N N . GLY A 1 80 ? -3.990 0.892 -9.431 1.00 91.19 80 GLY A N 1
ATOM 670 C CA . GLY A 1 80 ? -4.349 -0.462 -9.026 1.00 91.19 80 GLY A CA 1
ATOM 671 C C . GLY A 1 80 ? -4.994 -0.541 -7.639 1.00 91.19 80 GLY A C 1
ATOM 672 O O . GLY A 1 80 ? -4.558 0.104 -6.684 1.00 91.19 80 GLY A O 1
ATOM 673 N N . SER A 1 81 ? -5.990 -1.415 -7.513 1.00 96.12 81 SER A N 1
ATOM 674 C CA . SER A 1 81 ? -6.547 -1.847 -6.228 1.00 96.12 81 SER A CA 1
ATOM 675 C C . SER A 1 81 ? -5.852 -3.129 -5.782 1.00 96.12 81 SER A C 1
ATOM 677 O O . SER A 1 81 ? -5.777 -4.093 -6.545 1.00 96.12 81 SER A O 1
ATOM 679 N N . ALA A 1 82 ? -5.357 -3.171 -4.545 1.00 97.19 82 ALA A N 1
ATOM 680 C CA . ALA A 1 82 ? -4.756 -4.389 -4.015 1.00 97.19 82 ALA A CA 1
ATOM 681 C C . ALA A 1 82 ? -5.835 -5.451 -3.763 1.00 97.19 82 ALA A C 1
ATOM 683 O O . ALA A 1 82 ? -6.873 -5.158 -3.169 1.00 97.19 82 ALA A O 1
ATOM 684 N N . VAL A 1 83 ? -5.579 -6.695 -4.150 1.00 97.69 83 VAL A N 1
ATOM 685 C CA . VAL A 1 83 ? -6.416 -7.838 -3.767 1.00 97.69 83 VAL A CA 1
ATOM 686 C C . VAL A 1 83 ? -5.763 -8.506 -2.570 1.00 97.69 83 VAL A C 1
ATOM 688 O O . VAL A 1 83 ? -4.568 -8.785 -2.605 1.00 97.69 83 VAL A O 1
ATOM 691 N N . VAL A 1 84 ? -6.526 -8.752 -1.506 1.00 97.69 84 VAL A N 1
ATOM 692 C CA . VAL A 1 84 ? -6.019 -9.456 -0.323 1.00 97.69 84 VAL A CA 1
ATOM 693 C C . VAL A 1 84 ? -6.575 -10.871 -0.296 1.00 97.69 84 VAL A C 1
ATOM 695 O O . VAL A 1 84 ? -7.789 -11.055 -0.338 1.00 97.69 84 VAL A O 1
ATOM 698 N N . ILE A 1 85 ? -5.684 -11.856 -0.216 1.00 96.25 85 ILE A N 1
ATOM 699 C CA . ILE A 1 85 ? -6.016 -13.270 -0.032 1.00 96.25 85 ILE A CA 1
ATOM 700 C C . ILE A 1 85 ? -5.313 -13.721 1.247 1.00 96.25 85 ILE A C 1
ATOM 702 O O . ILE A 1 85 ? -4.091 -13.601 1.369 1.00 96.25 85 ILE A O 1
ATOM 706 N N . ASP A 1 86 ? -6.099 -14.191 2.213 1.00 92.75 86 ASP A N 1
ATOM 707 C CA . ASP A 1 86 ? -5.665 -14.504 3.575 1.00 92.75 86 ASP A CA 1
ATOM 708 C C . ASP A 1 86 ? -4.926 -13.333 4.247 1.00 92.75 86 ASP A C 1
ATOM 710 O O . ASP A 1 86 ? -5.538 -12.355 4.679 1.00 92.75 86 ASP A O 1
ATOM 714 N N . THR A 1 87 ? -3.599 -13.428 4.353 1.00 93.69 87 THR A N 1
ATOM 715 C CA . THR A 1 87 ? -2.732 -12.428 4.991 1.00 93.69 87 THR A CA 1
ATOM 716 C C . THR A 1 87 ? -1.870 -11.661 3.995 1.00 93.69 87 THR A C 1
ATOM 718 O O . THR A 1 87 ? -1.022 -10.880 4.422 1.00 93.69 87 THR A O 1
ATOM 721 N N . LEU A 1 88 ? -2.020 -11.913 2.692 1.00 97.44 88 LEU A N 1
ATOM 722 C CA . LEU A 1 88 ? -1.163 -11.361 1.646 1.00 97.44 88 LEU A CA 1
ATOM 723 C C . LEU A 1 88 ? -1.951 -10.447 0.720 1.00 97.44 88 LEU A C 1
ATOM 725 O O . LEU A 1 88 ? -3.034 -10.797 0.256 1.00 97.44 88 LEU A O 1
ATOM 729 N N . ALA A 1 89 ? -1.373 -9.288 0.433 1.00 98.25 89 ALA A N 1
ATOM 730 C CA . ALA A 1 89 ? -1.880 -8.343 -0.540 1.00 98.25 89 ALA A CA 1
ATOM 731 C C . ALA A 1 89 ? -1.072 -8.443 -1.837 1.00 98.25 89 ALA A C 1
ATOM 733 O O . ALA A 1 89 ? 0.158 -8.525 -1.819 1.00 98.25 89 ALA A O 1
ATOM 734 N N . TYR A 1 90 ? -1.792 -8.416 -2.950 1.00 98.19 90 TYR A N 1
ATOM 735 C CA . TYR A 1 90 ? -1.288 -8.530 -4.309 1.00 98.19 90 TYR A CA 1
ATOM 736 C C . TYR A 1 90 ? -1.668 -7.259 -5.056 1.00 98.19 90 TYR A C 1
ATOM 738 O O . TYR A 1 90 ? -2.847 -6.903 -5.112 1.00 98.19 90 TYR A O 1
ATOM 746 N N . LEU A 1 91 ? -0.681 -6.561 -5.607 1.00 97.81 91 LEU A N 1
ATOM 747 C CA . LEU A 1 91 ? -0.895 -5.292 -6.289 1.00 97.81 91 LEU A CA 1
ATOM 748 C C . LEU A 1 91 ? -0.060 -5.226 -7.560 1.00 97.81 91 LEU A C 1
ATOM 750 O O . LEU A 1 91 ? 1.161 -5.377 -7.520 1.00 97.81 91 LEU A O 1
ATOM 754 N N . ALA A 1 92 ? -0.730 -4.948 -8.673 1.00 95.62 92 ALA A N 1
ATOM 755 C CA . ALA A 1 92 ? -0.062 -4.620 -9.916 1.00 95.62 92 ALA A CA 1
ATOM 756 C C . ALA A 1 92 ? 0.197 -3.114 -9.995 1.00 95.62 92 ALA A C 1
ATOM 758 O O . ALA A 1 92 ? -0.743 -2.321 -9.967 1.00 95.62 92 ALA A O 1
ATOM 759 N N . LEU A 1 93 ? 1.470 -2.730 -10.068 1.00 95.12 93 LEU A N 1
ATOM 760 C CA . LEU A 1 93 ? 1.903 -1.342 -10.172 1.00 95.12 93 LEU A CA 1
ATOM 761 C C . LEU A 1 93 ? 2.127 -0.952 -11.638 1.00 95.12 93 LEU A C 1
ATOM 763 O O . LEU A 1 93 ? 2.629 -1.741 -12.442 1.00 95.12 93 LEU A O 1
ATOM 767 N N . GLU A 1 94 ? 1.808 0.300 -11.971 1.00 91.94 94 GLU A N 1
ATOM 768 C 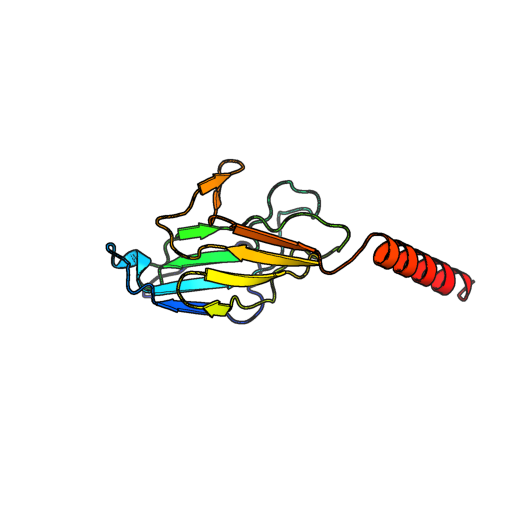CA . GLU A 1 94 ? 1.983 0.861 -13.321 1.00 91.94 94 GLU A CA 1
ATOM 769 C C . GLU A 1 94 ? 3.451 0.962 -13.750 1.00 91.94 94 GLU A C 1
ATOM 771 O O . GLU A 1 94 ? 3.755 1.037 -14.939 1.00 91.94 94 GLU A O 1
ATOM 776 N N . ASN A 1 95 ? 4.371 0.919 -12.786 1.00 92.88 95 ASN A N 1
ATOM 777 C CA . ASN A 1 95 ? 5.811 0.895 -13.024 1.00 92.88 95 ASN A CA 1
ATOM 778 C C . ASN A 1 95 ? 6.305 -0.470 -13.561 1.00 92.88 95 ASN A C 1
ATOM 780 O O . ASN A 1 95 ? 7.499 -0.720 -13.667 1.00 92.88 95 ASN A O 1
ATOM 784 N N . GLY A 1 96 ? 5.401 -1.400 -13.863 1.00 93.12 96 GLY A N 1
ATOM 785 C CA . GLY A 1 96 ? 5.770 -2.688 -14.429 1.00 93.12 96 GLY A CA 1
ATOM 786 C C . GLY A 1 96 ? 6.195 -3.736 -13.392 1.00 93.12 96 GLY A C 1
ATOM 787 O O . GLY A 1 96 ? 6.807 -4.738 -13.769 1.00 93.12 96 GLY A O 1
ATOM 788 N N . ILE A 1 97 ? 5.872 -3.533 -12.108 1.00 96.44 97 ILE A N 1
ATOM 789 C CA . ILE A 1 97 ? 6.149 -4.477 -11.015 1.00 96.44 97 ILE A CA 1
ATOM 790 C C . ILE A 1 97 ? 4.845 -5.036 -10.423 1.00 96.44 97 ILE A C 1
ATOM 792 O O . ILE A 1 97 ? 3.879 -4.315 -10.172 1.00 96.44 97 ILE A O 1
ATOM 796 N N . PHE A 1 98 ? 4.819 -6.341 -10.165 1.00 97.06 98 PHE A N 1
ATOM 797 C CA . PHE A 1 98 ? 3.837 -7.016 -9.319 1.00 97.06 98 PHE A CA 1
ATOM 798 C C . PHE A 1 98 ? 4.387 -7.125 -7.918 1.00 97.06 98 PHE A C 1
ATOM 800 O O . PHE A 1 98 ? 5.422 -7.759 -7.724 1.00 97.06 98 PHE A O 1
ATOM 807 N N . THR A 1 99 ? 3.701 -6.552 -6.942 1.00 97.88 99 THR A N 1
ATOM 808 C CA . THR A 1 99 ? 4.154 -6.561 -5.556 1.00 97.88 99 THR A CA 1
ATOM 809 C C . THR A 1 99 ? 3.246 -7.448 -4.719 1.00 97.88 99 THR A C 1
ATOM 811 O O . THR A 1 99 ? 2.035 -7.237 -4.650 1.00 97.88 99 THR A O 1
ATOM 814 N N . VAL A 1 100 ? 3.858 -8.418 -4.041 1.00 98.25 100 VAL A N 1
ATOM 815 C CA . VAL A 1 100 ? 3.238 -9.208 -2.976 1.00 98.25 100 VAL A CA 1
ATOM 816 C C . VAL A 1 100 ? 3.782 -8.705 -1.648 1.00 98.25 100 VAL A C 1
ATOM 818 O O . VAL A 1 100 ? 4.996 -8.688 -1.425 1.00 98.25 100 VAL A O 1
ATOM 821 N N . PHE A 1 101 ? 2.898 -8.279 -0.755 1.00 98.06 101 PHE A N 1
ATOM 822 C CA . PHE A 1 101 ? 3.277 -7.675 0.519 1.00 98.06 101 PHE A CA 1
ATOM 823 C C . PHE A 1 101 ? 2.307 -8.057 1.634 1.00 98.06 101 PHE A C 1
ATOM 825 O O . PHE A 1 101 ? 1.203 -8.543 1.398 1.00 98.06 101 PHE A O 1
ATOM 832 N N . SER A 1 102 ? 2.727 -7.832 2.875 1.00 97.44 102 SER A N 1
ATOM 833 C CA . SER A 1 102 ? 1.841 -7.929 4.029 1.00 97.44 102 SER A CA 1
ATOM 834 C C . SER A 1 102 ? 1.112 -6.597 4.251 1.00 97.44 102 SER A C 1
ATOM 836 O O . SER A 1 102 ? 1.782 -5.605 4.554 1.00 97.44 102 SER A O 1
ATOM 838 N N . PRO A 1 103 ? -0.233 -6.555 4.206 1.00 97.06 103 PRO A N 1
ATOM 839 C CA . PRO A 1 103 ? -0.998 -5.354 4.536 1.00 97.06 103 PRO A CA 1
ATOM 840 C C . PRO A 1 103 ? -1.084 -5.095 6.051 1.00 97.06 103 PRO A C 1
ATOM 842 O O . PRO A 1 103 ? -1.420 -3.984 6.464 1.00 97.06 103 PRO A O 1
ATOM 845 N N . ASN A 1 104 ? -0.773 -6.095 6.890 1.00 96.81 104 ASN A N 1
ATOM 846 C CA . ASN A 1 104 ? -0.858 -5.9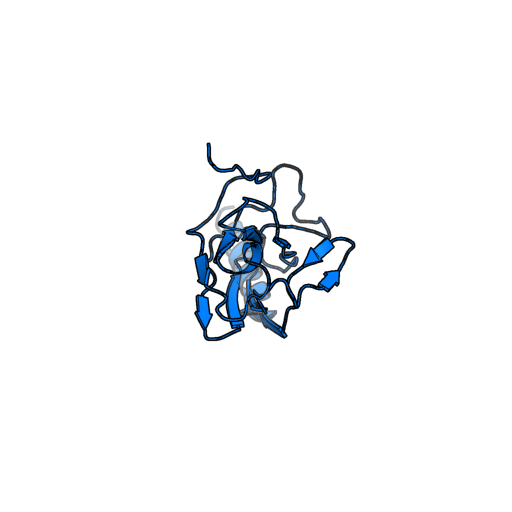91 8.347 1.00 96.81 104 ASN A CA 1
ATOM 847 C C . ASN A 1 104 ? 0.189 -4.998 8.910 1.00 96.81 104 ASN A C 1
ATOM 849 O O . ASN A 1 104 ? 1.390 -5.231 8.728 1.00 96.81 104 ASN A O 1
ATOM 853 N N . PRO A 1 105 ? -0.232 -3.939 9.633 1.00 95.88 105 PRO A N 1
ATOM 854 C CA . PRO A 1 105 ? 0.669 -2.960 10.239 1.00 95.88 105 PRO A CA 1
ATOM 855 C C . PRO A 1 105 ? 1.641 -3.545 11.268 1.00 95.88 105 PRO A C 1
ATOM 857 O O . PRO A 1 105 ? 2.696 -2.960 11.478 1.00 95.88 105 PRO A O 1
ATOM 860 N N . GLU A 1 106 ? 1.347 -4.691 11.884 1.00 94.69 106 GLU A N 1
ATOM 861 C CA . GLU A 1 106 ? 2.273 -5.329 12.838 1.00 94.69 106 GLU A CA 1
ATOM 862 C C . GLU A 1 106 ? 3.564 -5.828 12.172 1.00 94.69 106 GLU A C 1
ATOM 864 O O . GLU A 1 106 ? 4.594 -5.981 12.822 1.00 94.69 106 GLU A O 1
ATOM 869 N N . TYR A 1 107 ? 3.535 -6.044 10.854 1.00 95.31 107 TYR A N 1
ATOM 870 C CA . TYR A 1 107 ? 4.697 -6.482 10.080 1.00 95.31 107 TYR A CA 1
ATOM 871 C C . TYR A 1 107 ? 5.344 -5.345 9.289 1.00 95.31 107 TYR A C 1
ATOM 873 O O . TYR A 1 107 ? 6.139 -5.614 8.393 1.00 95.31 107 TYR A O 1
ATOM 881 N N . LYS A 1 108 ? 5.000 -4.081 9.565 1.00 94.12 108 LYS A N 1
ATOM 882 C CA . LYS A 1 108 ? 5.619 -2.937 8.887 1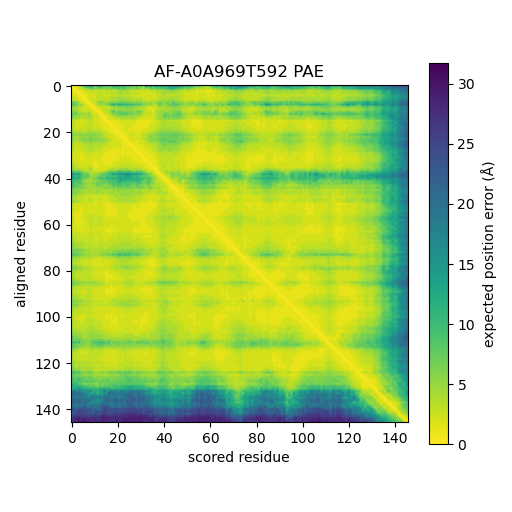.00 94.12 108 LYS A CA 1
ATOM 883 C C . LYS A 1 108 ? 7.104 -2.830 9.230 1.00 94.12 108 LYS A C 1
ATOM 885 O O . LYS A 1 108 ? 7.533 -3.146 10.337 1.00 94.12 108 LYS A O 1
ATOM 890 N N . GLU A 1 109 ? 7.880 -2.322 8.289 1.00 95.44 109 GLU A N 1
ATOM 891 C CA . GLU A 1 109 ? 9.321 -2.147 8.423 1.00 95.44 109 GLU A CA 1
ATOM 892 C C . GLU A 1 109 ? 9.729 -0.709 8.120 1.00 95.44 109 GLU A C 1
ATOM 894 O O . GLU A 1 109 ? 9.074 0.004 7.358 1.00 95.44 109 GLU A O 1
ATOM 899 N N . ARG A 1 110 ? 10.822 -0.258 8.737 1.00 93.00 110 ARG A N 1
ATOM 900 C CA . ARG A 1 110 ? 11.405 1.049 8.439 1.00 93.00 110 ARG A CA 1
ATOM 901 C C . ARG A 1 110 ? 12.413 0.886 7.303 1.00 93.00 110 ARG A C 1
ATOM 903 O O . ARG A 1 110 ? 13.419 0.205 7.472 1.00 93.00 110 ARG A O 1
ATOM 910 N N . ARG A 1 111 ? 12.145 1.522 6.162 1.00 89.31 111 ARG A N 1
ATOM 911 C CA . ARG A 1 111 ? 13.023 1.565 4.980 1.00 89.31 111 ARG A CA 1
ATOM 912 C C . ARG A 1 111 ? 13.065 2.989 4.442 1.00 89.31 111 ARG A C 1
ATOM 914 O O . ARG A 1 111 ? 12.014 3.618 4.326 1.00 89.31 111 ARG A O 1
ATOM 921 N N . ASP A 1 112 ? 14.263 3.478 4.123 1.00 81.81 112 ASP A N 1
ATOM 922 C CA . ASP A 1 112 ? 14.494 4.863 3.678 1.00 81.81 112 ASP A CA 1
ATOM 923 C C . ASP A 1 112 ? 13.899 5.904 4.650 1.00 81.81 112 ASP A C 1
ATOM 925 O O . ASP A 1 112 ? 13.250 6.854 4.232 1.00 81.81 112 ASP A O 1
ATOM 929 N N . ASP A 1 113 ? 14.045 5.671 5.960 1.00 86.56 113 ASP A N 1
ATOM 930 C CA . ASP A 1 113 ? 13.481 6.496 7.045 1.00 86.56 113 ASP A CA 1
ATOM 931 C C . ASP A 1 113 ? 11.948 6.608 7.088 1.00 86.56 113 ASP A C 1
ATOM 933 O O . ASP A 1 113 ? 11.388 7.361 7.893 1.00 86.56 113 ASP A O 1
ATOM 937 N N . VAL A 1 114 ? 11.254 5.771 6.315 1.00 88.75 114 VAL A N 1
ATOM 938 C CA . VAL A 1 114 ? 9.796 5.724 6.249 1.00 88.75 114 VAL A CA 1
ATOM 939 C C . VAL A 1 114 ? 9.265 4.352 6.661 1.00 88.75 114 VAL A C 1
ATOM 941 O O . VAL A 1 114 ? 9.905 3.320 6.467 1.00 88.75 114 VAL A O 1
ATOM 944 N N . VAL A 1 115 ? 8.077 4.341 7.264 1.00 95.31 115 VAL A N 1
ATOM 945 C CA . VAL A 1 115 ? 7.355 3.127 7.648 1.00 95.31 115 VAL A CA 1
ATOM 946 C C . VAL A 1 115 ? 6.612 2.565 6.437 1.00 95.31 115 VAL A C 1
ATOM 948 O O . VAL A 1 115 ? 5.673 3.184 5.932 1.00 95.31 115 VAL A O 1
ATOM 951 N N . GLN A 1 116 ? 7.029 1.382 5.995 1.00 97.06 116 GLN A N 1
ATOM 952 C CA . GLN A 1 116 ? 6.547 0.711 4.793 1.00 97.06 116 GLN A CA 1
ATOM 953 C C . GLN A 1 116 ? 5.974 -0.675 5.119 1.00 97.06 116 GLN A C 1
ATOM 955 O O . GLN A 1 116 ? 6.371 -1.279 6.118 1.00 97.06 116 GLN A O 1
ATOM 960 N N . PRO A 1 117 ? 5.055 -1.215 4.300 1.00 97.25 117 PRO A N 1
ATOM 961 C CA . PRO A 1 117 ? 4.638 -2.601 4.452 1.00 97.25 117 PRO A CA 1
ATOM 962 C C . PRO A 1 117 ? 5.807 -3.538 4.129 1.00 97.25 117 PRO A C 1
ATOM 964 O O . PRO A 1 117 ? 6.633 -3.243 3.258 1.00 97.25 117 PRO A O 1
ATOM 967 N N . LYS A 1 118 ? 5.850 -4.696 4.792 1.00 96.81 118 LYS A N 1
ATOM 968 C CA . LYS A 1 118 ? 6.818 -5.744 4.461 1.00 96.81 118 LYS A CA 1
ATOM 969 C C . LYS A 1 118 ? 6.510 -6.314 3.085 1.00 96.81 118 LYS A C 1
ATOM 971 O O . LYS A 1 118 ? 5.481 -6.965 2.889 1.00 96.81 118 LYS A O 1
ATOM 976 N N . ILE A 1 119 ? 7.423 -6.078 2.151 1.00 97.00 119 ILE A N 1
ATOM 977 C CA . ILE A 1 119 ? 7.371 -6.650 0.805 1.00 97.00 119 ILE A CA 1
ATOM 978 C C . ILE A 1 119 ? 7.948 -8.063 0.867 1.00 97.00 119 ILE A C 1
ATOM 980 O O . ILE A 1 119 ? 9.013 -8.280 1.440 1.00 97.00 119 ILE A O 1
ATOM 984 N N . LEU A 1 120 ? 7.224 -9.020 0.297 1.00 97.56 120 LEU A N 1
ATOM 985 C CA . LEU A 1 120 ? 7.598 -10.434 0.277 1.00 97.56 120 LEU A CA 1
ATOM 986 C C . LEU A 1 120 ? 8.161 -10.833 -1.082 1.00 97.56 120 LEU A C 1
ATOM 988 O O . LEU A 1 120 ? 9.109 -11.609 -1.149 1.00 97.56 120 LEU A O 1
ATOM 992 N N . GLN A 1 121 ? 7.582 -10.296 -2.154 1.00 97.50 121 GLN A N 1
ATOM 993 C CA . GLN A 1 121 ? 8.002 -10.594 -3.511 1.00 97.50 121 GLN A CA 1
ATOM 994 C C . GLN A 1 121 ? 7.687 -9.427 -4.439 1.00 97.50 121 GLN A C 1
ATOM 996 O O . GLN A 1 121 ? 6.658 -8.766 -4.305 1.00 97.50 121 GLN A O 1
ATOM 1001 N N . GLU A 1 122 ? 8.569 -9.217 -5.408 1.00 97.56 122 GLU A N 1
ATOM 1002 C CA . GLU A 1 122 ? 8.342 -8.338 -6.546 1.00 97.56 122 GLU A CA 1
ATOM 1003 C C . GLU A 1 122 ? 8.652 -9.099 -7.833 1.00 97.56 122 GLU A C 1
ATOM 1005 O O . GLU A 1 122 ? 9.657 -9.807 -7.909 1.00 97.56 122 GLU A O 1
ATOM 1010 N N . ILE A 1 123 ? 7.781 -8.976 -8.832 1.00 96.56 123 ILE A N 1
ATOM 1011 C CA . ILE A 1 123 ? 7.934 -9.619 -10.140 1.00 96.56 123 ILE A CA 1
ATOM 1012 C C . ILE A 1 123 ? 7.825 -8.538 -11.206 1.00 96.56 123 ILE A C 1
ATOM 1014 O O . ILE A 1 123 ? 6.804 -7.866 -11.293 1.00 96.56 123 ILE A O 1
ATOM 1018 N N . THR A 1 124 ? 8.849 -8.363 -12.029 1.00 95.69 124 THR A N 1
ATOM 1019 C CA . THR A 1 124 ? 8.788 -7.438 -13.167 1.00 95.69 124 THR A CA 1
ATOM 1020 C C . THR A 1 124 ? 8.040 -8.098 -14.328 1.00 95.69 124 THR A C 1
ATOM 1022 O O . THR A 1 124 ? 8.358 -9.232 -14.686 1.00 95.69 124 THR A O 1
ATOM 1025 N N . TYR A 1 125 ? 7.058 -7.417 -14.931 1.00 90.56 125 TYR A N 1
ATOM 1026 C CA . TYR A 1 125 ? 6.287 -7.978 -16.060 1.00 90.56 125 TYR A CA 1
ATOM 1027 C C . TYR A 1 125 ? 6.983 -7.857 -17.414 1.00 90.56 125 TYR A C 1
ATOM 1029 O O . TYR A 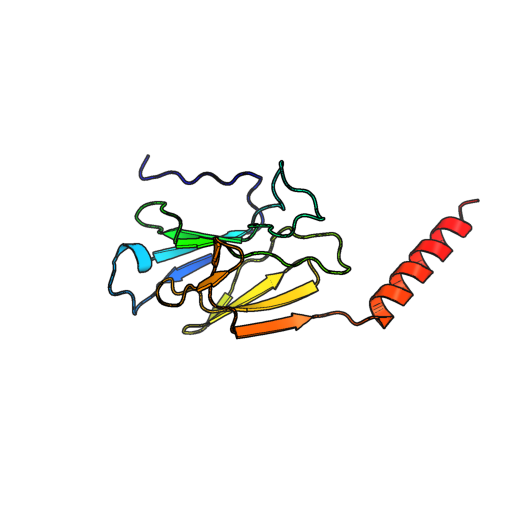1 125 ? 6.495 -8.402 -18.400 1.00 90.56 125 TYR A O 1
ATOM 1037 N N . TYR A 1 126 ? 8.067 -7.092 -17.479 1.00 91.31 126 TYR A N 1
ATOM 1038 C CA . TYR A 1 126 ? 8.768 -6.780 -18.712 1.00 91.31 126 TYR A CA 1
ATOM 1039 C C . TYR A 1 126 ? 10.237 -7.187 -18.617 1.00 91.31 126 TYR A C 1
ATOM 1041 O O . TYR A 1 126 ? 10.838 -7.274 -17.544 1.00 91.31 126 TYR A O 1
ATOM 1049 N N . THR A 1 127 ? 10.822 -7.434 -19.777 1.00 90.88 127 THR A N 1
ATOM 1050 C CA . THR A 1 127 ? 12.234 -7.748 -19.954 1.00 90.88 127 THR A CA 1
ATOM 1051 C C . THR A 1 127 ? 12.946 -6.589 -20.643 1.00 90.88 127 THR A C 1
ATOM 1053 O O . THR A 1 127 ? 12.324 -5.707 -21.233 1.00 90.88 127 THR A O 1
ATOM 1056 N N . LYS A 1 128 ? 14.282 -6.609 -20.638 1.00 87.06 128 LYS A N 1
ATOM 1057 C CA . LYS A 1 128 ? 15.076 -5.617 -21.382 1.00 87.06 128 LYS A CA 1
ATOM 1058 C C . LYS A 1 128 ? 14.736 -5.588 -22.874 1.00 87.06 128 LYS A C 1
ATOM 1060 O O . LYS A 1 128 ? 14.715 -4.519 -23.471 1.00 87.06 128 LYS A O 1
ATOM 1065 N N . LYS A 1 129 ? 14.407 -6.748 -23.453 1.00 88.25 129 LYS A N 1
ATOM 1066 C CA . LYS A 1 129 ? 14.028 -6.861 -24.863 1.00 88.25 129 LYS A CA 1
ATOM 1067 C C . LYS A 1 129 ? 12.744 -6.088 -25.172 1.00 88.25 129 LYS A C 1
ATOM 1069 O O . LYS A 1 129 ? 12.647 -5.472 -26.227 1.00 88.25 129 LYS A O 1
ATOM 1074 N N . ASP A 1 130 ? 11.787 -6.083 -24.247 1.00 86.19 130 ASP A N 1
ATOM 1075 C CA . ASP A 1 130 ? 10.530 -5.347 -24.418 1.00 86.19 130 ASP A CA 1
ATOM 1076 C C . ASP A 1 130 ? 10.782 -3.831 -24.464 1.00 86.19 130 ASP A C 1
ATOM 1078 O O . ASP A 1 130 ? 10.203 -3.128 -25.295 1.00 86.19 130 ASP A O 1
ATOM 1082 N N . ILE A 1 131 ? 11.723 -3.342 -23.648 1.00 85.19 131 ILE A N 1
ATOM 1083 C CA . ILE A 1 131 ? 12.158 -1.938 -23.651 1.00 85.19 131 ILE A CA 1
ATOM 1084 C C . ILE A 1 131 ? 12.889 -1.586 -24.951 1.00 85.19 131 ILE A C 1
ATOM 1086 O O . ILE A 1 131 ? 12.570 -0.580 -25.583 1.00 85.19 131 ILE A O 1
ATOM 1090 N N . GLU A 1 132 ? 13.829 -2.422 -25.395 1.00 82.06 132 GLU A N 1
ATOM 1091 C CA . GLU A 1 132 ? 14.558 -2.217 -26.655 1.00 82.06 132 GLU A CA 1
ATOM 1092 C C . GLU A 1 132 ? 13.611 -2.169 -27.863 1.00 82.06 132 GLU A C 1
ATOM 1094 O O . GLU A 1 132 ? 13.726 -1.282 -28.713 1.00 82.06 132 GLU A O 1
ATOM 1099 N N . CYS A 1 133 ? 12.627 -3.073 -27.919 1.00 69.94 133 CYS A N 1
ATOM 1100 C CA . CYS A 1 133 ? 11.597 -3.056 -28.953 1.00 69.94 133 CYS A CA 1
ATOM 1101 C C . CYS A 1 133 ? 10.756 -1.772 -28.911 1.00 69.94 133 CYS A C 1
ATOM 1103 O O . CYS A 1 133 ? 10.489 -1.198 -29.968 1.00 69.94 133 CYS A O 1
ATOM 1105 N N . MET A 1 134 ? 10.369 -1.288 -27.725 1.00 68.00 134 MET A N 1
ATOM 1106 C CA . MET A 1 134 ? 9.636 -0.023 -27.593 1.00 68.00 134 MET A CA 1
ATOM 1107 C C . MET A 1 134 ? 10.450 1.172 -28.089 1.00 68.00 134 MET A C 1
ATOM 1109 O O . MET A 1 134 ? 9.924 1.996 -28.837 1.00 68.00 134 MET A O 1
ATOM 1113 N N . VAL A 1 135 ? 11.734 1.248 -27.729 1.00 65.31 135 VAL A N 1
ATOM 1114 C CA . VAL A 1 135 ? 12.634 2.312 -28.195 1.00 65.31 135 VAL A CA 1
ATOM 1115 C C . VAL A 1 135 ? 12.758 2.271 -29.719 1.00 65.31 135 VAL A C 1
ATOM 1117 O O . VAL A 1 135 ? 12.615 3.301 -30.374 1.00 65.31 135 VAL A O 1
ATOM 1120 N N . MET A 1 136 ? 12.930 1.083 -30.304 1.00 52.09 136 MET A N 1
ATOM 1121 C CA . MET A 1 136 ? 13.017 0.914 -31.756 1.00 52.09 136 MET A CA 1
ATOM 1122 C C . MET A 1 136 ? 11.734 1.356 -32.479 1.00 52.09 136 MET A C 1
ATOM 1124 O O . MET A 1 136 ? 11.816 2.056 -33.485 1.00 52.09 136 MET A O 1
ATOM 1128 N N . ILE A 1 137 ? 10.552 1.010 -31.957 1.00 60.94 137 ILE A N 1
ATOM 1129 C CA . ILE A 1 137 ? 9.261 1.471 -32.501 1.00 60.94 137 ILE A CA 1
ATOM 1130 C C . ILE A 1 137 ? 9.147 2.995 -32.410 1.00 60.94 137 ILE A C 1
ATOM 1132 O O . ILE A 1 137 ? 8.702 3.643 -33.358 1.00 60.94 137 ILE A O 1
ATOM 1136 N N . TRP A 1 138 ? 9.564 3.579 -31.285 1.00 57.53 138 TRP A N 1
ATOM 1137 C CA . TRP A 1 138 ? 9.528 5.023 -31.093 1.00 57.53 138 TRP A CA 1
ATOM 1138 C C . TRP A 1 138 ? 10.423 5.736 -32.116 1.00 57.53 138 TRP 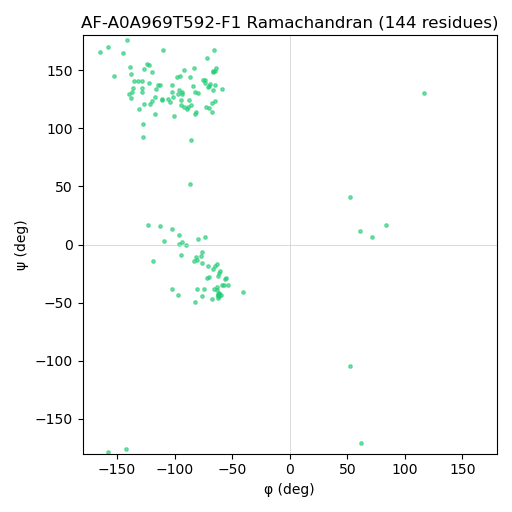A C 1
ATOM 1140 O O . TRP A 1 138 ? 9.953 6.647 -32.792 1.00 57.53 138 TRP A O 1
ATOM 1150 N N . PHE A 1 139 ? 11.655 5.264 -32.334 1.00 59.97 139 PHE A N 1
ATOM 1151 C CA . PHE A 1 139 ? 12.545 5.801 -33.372 1.00 59.97 139 PHE A CA 1
ATOM 1152 C C . PHE A 1 139 ? 11.986 5.633 -34.792 1.00 59.97 139 PHE A C 1
ATOM 1154 O O . PHE A 1 139 ? 12.024 6.580 -35.577 1.00 59.97 139 PHE A O 1
ATOM 1161 N N . LEU A 1 140 ? 11.428 4.466 -35.128 1.00 58.91 140 LEU A N 1
ATOM 1162 C CA . LEU A 1 140 ? 10.858 4.211 -36.456 1.00 58.91 140 LEU A CA 1
ATOM 1163 C C . LEU A 1 140 ? 9.669 5.133 -36.765 1.00 58.91 140 LEU A C 1
ATOM 1165 O O . LEU A 1 140 ? 9.569 5.646 -37.877 1.00 58.91 140 LEU A O 1
ATOM 1169 N N . ASN A 1 141 ? 8.813 5.409 -35.778 1.00 57.34 141 ASN A N 1
ATOM 1170 C CA . ASN A 1 141 ? 7.678 6.318 -35.952 1.00 57.34 141 ASN A CA 1
ATOM 1171 C C . ASN A 1 141 ? 8.095 7.794 -36.074 1.00 57.34 141 ASN A C 1
ATOM 1173 O O . ASN A 1 141 ? 7.420 8.556 -36.762 1.00 57.34 141 ASN A O 1
ATOM 1177 N N . HIS A 1 142 ? 9.212 8.205 -35.466 1.00 58.44 142 HIS A N 1
ATOM 1178 C CA . HIS A 1 142 ? 9.705 9.587 -35.564 1.00 58.44 142 HIS A CA 1
ATOM 1179 C C . HIS A 1 142 ? 10.518 9.861 -36.842 1.00 58.44 142 HIS A C 1
ATOM 1181 O O . HIS A 1 142 ? 10.710 11.021 -37.193 1.00 58.44 142 HIS A O 1
ATOM 1187 N N . HIS A 1 143 ? 10.939 8.824 -37.575 1.00 56.03 143 HIS A N 1
ATOM 1188 C CA . HIS A 1 143 ? 11.575 8.955 -38.895 1.00 56.03 143 HIS A CA 1
ATOM 1189 C C . HIS A 1 143 ? 10.604 8.835 -40.081 1.00 56.03 143 HIS A C 1
ATOM 1191 O O . HIS A 1 143 ? 10.997 9.110 -41.209 1.00 56.03 143 HIS A O 1
ATOM 1197 N N . GLN A 1 144 ? 9.342 8.453 -39.856 1.00 48.72 144 GLN A N 1
ATOM 1198 C CA . GLN A 1 144 ? 8.304 8.470 -40.900 1.00 48.72 144 GLN A CA 1
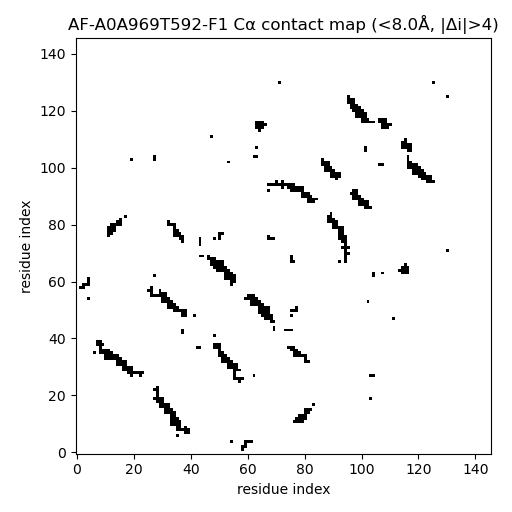ATOM 1199 C C . GLN A 1 144 ? 7.521 9.793 -40.976 1.00 48.72 144 GLN A C 1
ATOM 1201 O O . GLN A 1 144 ? 6.645 9.935 -41.826 1.00 48.72 144 GLN A O 1
ATOM 1206 N N . LEU A 1 145 ? 7.834 10.764 -40.112 1.00 48.84 145 LEU A N 1
ATOM 1207 C CA . LEU A 1 145 ? 7.194 12.086 -40.064 1.00 48.84 145 LEU A CA 1
ATOM 1208 C C . LEU A 1 145 ? 8.139 13.239 -40.464 1.00 48.84 145 LEU A C 1
ATOM 1210 O O . LEU A 1 145 ? 7.825 14.396 -40.185 1.00 48.84 145 LEU A O 1
ATOM 1214 N N . SER A 1 146 ? 9.273 12.941 -41.110 1.00 41.44 146 SER A N 1
ATOM 1215 C CA . SER A 1 146 ? 10.227 13.931 -41.640 1.00 41.44 146 SER A CA 1
ATOM 1216 C C . SER A 1 146 ? 10.256 13.955 -43.161 1.00 41.44 146 SER A C 1
ATOM 1218 O O . SER A 1 146 ? 10.437 12.852 -43.726 1.00 41.44 146 SER A O 1
#

Nearest PDB structures (foldseek):
  4imm-assembly1_A  TM=7.811E-01  e=3.069E-02  Moraxella catarrhalis RH4
  7cqy-assembly3_F  TM=5.862E-01  e=2.903E-02  Acidithiobacillus ferrooxidans
  7ncs-assembly1_B  TM=7.435E-01  e=1.237E-01  Escherichia coli K-12
  7cqy-assembly3_E  TM=5.862E-01  e=4.288E-02  Acidithiobacillus ferrooxidans
  7ktr-assembly1_B  TM=6.072E-01  e=7.784E-01  Homo sapiens

Sequence (146 aa):
MVWQYKFEDILKGTGTIWVNEKAENPENKYIIMQGSRLGFWNSHEDRYIPSFRAVSYLTGKELWRMNVKKTDCYSRDVDGSAVVIDTLAYLALENGIFTVFSPNPEYKERRDDVVQPKILQEITYYTKKDIECMVMIWFLNHHQLS